Protein 6CDX (pdb70)

Nearest PDB structures (foldseek):
  6cdx-assembly2_B  TM=1.029E+00  e=8.496E-07  Momordica cochinchinensis
  6cdx-assembly1_A  TM=8.952E-01  e=3.956E-06  Momordica cochinchinensis
  1w7z-assembly2_G  TM=9.265E-01  e=2.086E-02  Ecballium elaterium
  1lu0-assembly1_B-2  TM=9.334E-01  e=2.244E-02  Cucurbita maxima
  7nam-assembly1_B  TM=7.113E-01  e=1.079E-02  synthetic construct

Structure (mmCIF, N/CA/C/O backbone):
data_6CDX
#
_entry.id   6CDX
#
_cell.length_a   16.950
_cell.length_b   44.250
_cell.length_c   66.410
_cell.angle_alpha   90.000
_cell.angle_beta   90.000
_cell.angle_gamma   90.000
#
_symmetry.space_group_name_H-M   'P 21 21 21'
#
loop_
_entity.id
_entity.type
_entity.pdbx_description
1 polymer 'cystine knot (fluoropropylated)'
2 water water
#
loop_
_atom_site.group_PDB
_atom_site.id
_atom_site.type_symbol
_atom_site.label_atom_id
_atom_site.label_alt_id
_atom_site.label_comp_id
_atom_site.label_asym_id
_atom_site.label_entity_id
_atom_site.label_seq_id
_atom_site.pdbx_PDB_ins_code
_atom_site.Cartn_x
_atom_site.Cartn_y
_atom_site.Cartn_z
_atom_site.occupancy
_atom_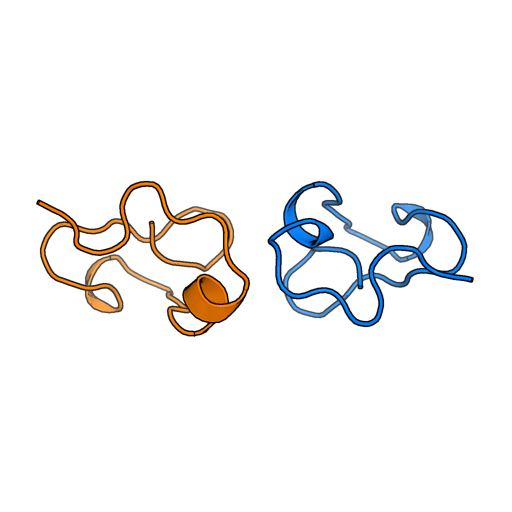site.B_iso_or_equiv
_atom_site.auth_seq_id
_atom_site.auth_comp_id
_atom_site.auth_asym_id
_atom_site.auth_atom_id
_atom_site.pdbx_PDB_model_num
ATOM 6 N N . GLY A 1 2 ? -3.932 -0.789 25.902 1.00 5.57 1 GLY A N 1
ATOM 7 C CA . GLY A 1 2 ? -4.639 -0.042 24.922 1.00 5.14 1 GLY A CA 1
ATOM 8 C C . GLY A 1 2 ? -4.456 -0.566 23.528 1.00 4.49 1 GLY A C 1
ATOM 9 O O . GLY A 1 2 ? -3.828 -1.564 23.249 1.00 5.72 1 GLY A O 1
ATOM 10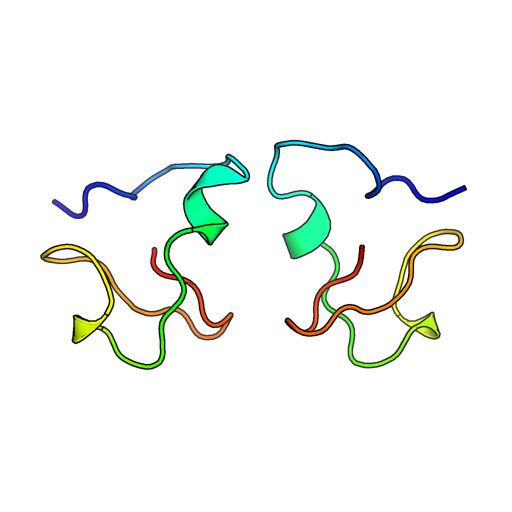 N N . CYS A 1 3 ? -5.009 0.177 22.578 1.00 4.73 2 CYS A N 1
ATOM 11 C CA . CYS A 1 3 ? -4.967 -0.185 21.165 1.00 4.49 2 CYS A CA 1
ATOM 12 C C . CYS A 1 3 ? -5.092 1.111 20.393 1.00 4.78 2 CYS A C 1
ATOM 13 O O . CYS A 1 3 ? -6.170 1.737 20.361 1.00 4.80 2 CYS A O 1
ATOM 16 N N . ILE A 1 4 ? -4.014 1.457 19.682 1.00 4.85 3 ILE A N 1
ATOM 17 C CA . ILE A 1 4 ? -3.970 2.719 18.958 1.00 5.95 3 ILE A CA 1
ATOM 18 C C . ILE A 1 4 ? -4.904 2.790 17.797 1.00 5.43 3 ILE A C 1
ATOM 19 O O . ILE A 1 4 ? -5.081 3.866 17.189 1.00 7.83 3 ILE A O 1
ATOM 24 N N . LEU A 1 5 ? -5.513 1.697 17.403 1.00 5.03 4 LEU A N 1
ATOM 25 C CA . LEU A 1 5 ? -6.432 1.657 16.262 1.00 5.21 4 LEU A CA 1
ATOM 26 C C . LEU A 1 5 ? -7.871 1.886 16.641 1.00 5.69 4 LEU A C 1
ATOM 27 O O . LEU A 1 5 ? -8.691 2.093 15.749 1.00 8.02 4 LEU A O 1
ATOM 32 N N . ASN A 1 6 ? -8.222 1.832 17.935 1.00 5.03 5 ASN A N 1
ATOM 33 C CA . ASN A 1 6 ? -9.604 2.038 18.301 1.00 5.32 5 ASN A CA 1
ATOM 34 C C . ASN A 1 6 ? -9.964 3.492 18.141 1.00 5.61 5 ASN A C 1
ATOM 35 O O . ASN A 1 6 ? -9.244 4.380 18.575 1.00 7.84 5 ASN A O 1
ATOM 40 N N . GLY A 1 7 ? -11.124 3.760 17.540 1.00 6.21 6 GLY A N 1
ATOM 41 C CA . GLY A 1 7 ? -11.686 5.102 17.567 1.00 7.41 6 GLY A CA 1
ATOM 42 C C . GLY A 1 7 ? -11.144 6.067 16.551 1.00 7.77 6 GLY A C 1
ATOM 43 O O . GLY A 1 7 ? -11.398 7.254 16.698 1.00 12.29 6 GLY A O 1
ATOM 44 N N . ARG A 1 8 ? -10.480 5.655 15.508 1.00 7.45 7 ARG A N 1
ATOM 45 C CA . ARG A 1 8 ? -9.917 6.548 14.548 1.00 8.02 7 ARG A CA 1
ATOM 46 C C . ARG A 1 8 ? -10.684 6.607 13.218 1.00 7.68 7 ARG A C 1
ATOM 47 O O . ARG A 1 8 ? -11.316 5.614 12.854 1.00 9.76 7 ARG A O 1
ATOM 55 N N . THR A 1 9 ? -10.639 7.741 12.521 1.00 7.92 8 THR A N 1
ATOM 56 C CA . THR A 1 9 ? -11.301 7.871 11.221 1.00 9.00 8 THR A CA 1
ATOM 57 C C . THR A 1 9 ? -10.353 7.993 10.046 1.00 7.59 8 THR A C 1
ATOM 58 O O . THR A 1 9 ? -10.861 8.417 8.971 1.00 7.87 8 THR A O 1
ATOM 62 N N . ASP A 1 10 ? -9.106 7.683 10.200 1.00 8.57 9 ASP A N 1
ATOM 63 C CA . ASP A 1 10 ? -8.194 7.529 9.082 1.00 8.53 9 ASP A CA 1
ATOM 64 C C . ASP A 1 10 ? -8.113 6.080 8.725 1.00 7.92 9 ASP A C 1
ATOM 65 O O . ASP A 1 10 ? -8.949 5.244 9.139 1.00 8.00 9 ASP A O 1
ATOM 70 N N . LEU A 1 11 ? -7.079 5.748 7.966 1.00 7.44 10 LEU A N 1
ATOM 71 C CA . LEU A 1 11 ? -6.869 4.366 7.486 1.00 6.55 10 LEU A CA 1
ATOM 72 C C . LEU A 1 11 ? -5.687 3.743 8.248 1.00 6.48 10 LEU A C 1
ATOM 73 O O . LEU A 1 11 ? -5.021 2.843 7.733 1.00 6.22 10 LEU A O 1
ATOM 78 N N . GLY A 1 12 ? -5.451 4.131 9.491 1.00 6.79 11 GLY A N 1
ATOM 79 C CA . GLY A 1 12 ? -4.452 3.519 10.307 1.00 6.87 11 GLY A CA 1
ATOM 80 C C . GLY A 1 12 ? -4.569 1.991 10.355 1.00 6.00 11 GLY A C 1
ATOM 81 O O . GLY A 1 12 ? -3.543 1.304 10.416 1.00 6.70 11 GLY A O 1
ATOM 82 N N . THR A 1 13 ? -5.793 1.493 10.416 1.00 5.76 12 THR A N 1
ATOM 83 C CA . THR A 1 13 ? -5.950 0.057 10.426 1.00 5.65 12 THR A CA 1
ATOM 84 C C . THR A 1 13 ? -5.254 -0.640 9.251 1.00 5.46 12 THR A C 1
ATOM 85 O O . THR A 1 13 ? -4.719 -1.745 9.427 1.00 5.66 12 THR A O 1
ATOM 89 N N . LEU A 1 14 ? -5.265 -0.031 8.112 1.00 5.51 13 LEU A N 1
ATOM 90 C CA . LEU A 1 14 ? -4.683 -0.601 6.910 1.00 5.59 13 LEU A CA 1
ATOM 91 C C . LEU A 1 14 ? -3.159 -0.617 6.917 1.00 5.75 13 LEU A C 1
ATOM 92 O O . LEU A 1 14 ? -2.538 -1.236 6.040 1.00 6.93 13 LEU A O 1
ATOM 97 N N . LEU A 1 15 ? -2.508 0.024 7.890 1.00 6.07 14 LEU A N 1
ATOM 98 C CA . LEU A 1 15 ? -1.087 -0.114 8.077 1.00 6.78 14 LEU A CA 1
ATOM 99 C C . LEU A 1 15 ? -0.736 -1.424 8.810 1.00 6.69 14 LEU A C 1
ATOM 100 O O . LEU A 1 15 ? 0.464 -1.789 8.842 1.00 8.70 14 LEU A O 1
ATOM 105 N N . PHE A 1 16 ? -1.753 -2.137 9.385 1.00 5.42 15 PHE A N 1
ATOM 106 C CA . P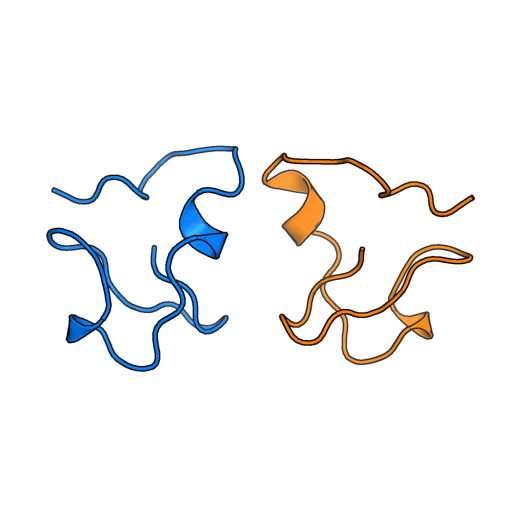HE A 1 16 ? -1.507 -3.280 10.221 1.00 5.16 15 PHE A CA 1
ATOM 107 C C . PHE A 1 16 ? -2.209 -4.500 9.709 1.00 4.79 15 PHE A C 1
ATOM 108 O O . PHE A 1 16 ? -3.273 -4.901 10.141 1.00 5.11 15 PHE A O 1
ATOM 116 N N . ARG A 1 17 ? -1.600 -5.088 8.693 1.00 5.17 16 ARG A N 1
ATOM 117 C CA . ARG A 1 17 ? -2.095 -6.371 8.143 1.00 5.92 16 ARG A CA 1
ATOM 118 C C . ARG A 1 17 ? -1.914 -7.454 9.169 1.00 5.34 16 ARG A C 1
ATOM 119 O O . ARG A 1 17 ? -0.873 -7.526 9.844 1.00 5.95 16 ARG A O 1
ATOM 127 N N . CYS A 1 18 ? -2.884 -8.322 9.318 1.00 4.82 17 CYS A N 1
ATOM 128 C CA . CYS A 1 18 ? -2.793 -9.371 10.310 1.00 4.61 17 CYS A CA 1
ATOM 129 C C . CYS A 1 18 ? -3.469 -10.634 9.789 1.00 4.29 17 CYS A C 1
ATOM 130 O O . CYS A 1 18 ? -4.518 -10.637 9.158 1.00 4.65 17 CYS A O 1
ATOM 133 N N . ARG A 1 19 ? -2.815 -11.726 10.219 1.00 4.88 18 ARG A N 1
ATOM 134 C CA . ARG A 1 19 ? -3.363 -13.058 9.967 1.00 5.56 18 ARG A CA 1
ATOM 135 C C . ARG A 1 19 ? -3.811 -13.707 11.285 1.00 5.43 18 ARG A C 1
ATOM 136 O O . ARG A 1 19 ? -4.434 -14.774 11.295 1.00 5.73 18 ARG A O 1
ATOM 144 N N . ARG A 1 20 ? -3.525 -13.005 12.401 1.00 5.25 19 ARG A N 1
ATOM 145 C CA . ARG A 1 20 ? -3.769 -13.532 13.754 1.00 5.50 19 ARG A CA 1
ATOM 146 C C . ARG A 1 20 ? -3.595 -12.329 14.668 1.00 6.08 19 ARG A C 1
ATOM 147 O O . ARG A 1 20 ? -2.958 -11.355 14.293 1.00 5.62 19 ARG A O 1
ATOM 155 N N . ASP A 1 21 ? -4.114 -12.413 15.889 1.00 6.36 20 ASP A N 1
ATOM 156 C CA . ASP A 1 21 ? -4.118 -11.289 16.793 1.00 7.04 20 ASP A CA 1
ATOM 157 C C . ASP A 1 21 ? -2.781 -10.889 17.124 1.00 8.06 20 ASP A C 1
ATOM 158 O O . ASP A 1 21 ? -2.488 -9.666 17.327 1.00 7.72 20 ASP A O 1
ATOM 163 N N . SER A 1 22 ? -1.824 -11.808 17.217 1.00 8.87 21 SER A N 1
ATOM 164 C CA . SER A 1 22 ? -0.475 -11.498 17.640 1.00 10.37 21 SER A CA 1
ATOM 165 C C . SER A 1 22 ? 0.334 -10.678 16.580 1.00 9.42 21 SER A C 1
ATOM 166 O O . SER A 1 22 ? 1.330 -10.078 16.947 1.00 10.77 21 SER A O 1
ATOM 169 N N . ASP A 1 23 ? -0.182 -10.546 15.348 1.00 7.93 22 ASP A N 1
ATOM 170 C CA . ASP A 1 23 ? 0.354 -9.596 14.374 1.00 7.38 22 ASP A CA 1
ATOM 171 C C . ASP A 1 23 ? 0.057 -8.107 14.701 1.00 7.02 22 ASP A C 1
ATOM 172 O O . ASP A 1 23 ? 0.574 -7.253 14.027 1.00 8.14 22 ASP A O 1
ATOM 177 N N . CYS A 1 24 ? -0.835 -7.863 15.647 1.00 6.00 23 CYS A N 1
ATOM 178 C CA . CYS A 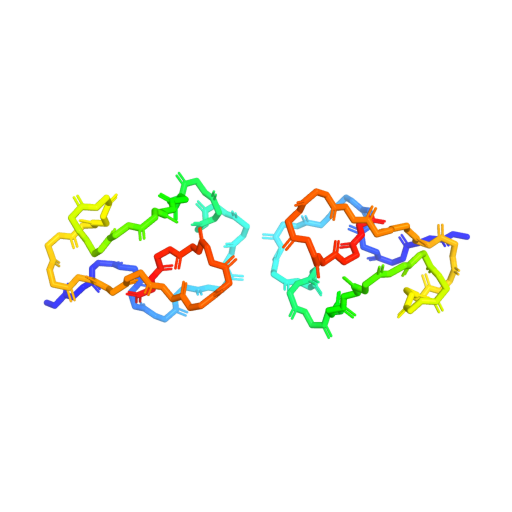1 24 ? -1.337 -6.520 15.880 1.00 5.52 23 CYS A CA 1
ATOM 179 C C . CYS A 1 24 ? -0.569 -5.741 16.965 1.00 6.15 23 CYS A C 1
ATOM 180 O O . CYS A 1 24 ? 0.088 -6.347 17.792 1.00 6.93 23 CYS A O 1
ATOM 183 N N . PRO A 1 25 ? -0.662 -4.415 16.944 1.00 6.02 24 PRO A N 1
ATOM 184 C CA . PRO A 1 25 ? 0.071 -3.612 17.908 1.00 6.11 24 PRO A CA 1
ATOM 185 C C . PRO A 1 25 ? -0.700 -3.501 19.201 1.00 5.39 24 PRO A C 1
ATOM 186 O O . PRO A 1 25 ? -1.971 -3.445 19.256 1.00 5.62 24 PRO A O 1
ATOM 190 N N . GLY A 1 26 ? 0.026 -3.385 20.282 1.00 5.31 25 GLY A N 1
ATOM 191 C CA . GLY A 1 26 ? -0.588 -3.225 21.619 1.00 5.95 25 GLY A CA 1
ATOM 192 C C . GLY A 1 26 ? -1.513 -4.364 21.991 1.00 5.77 25 GLY A C 1
ATOM 193 O O . GLY A 1 26 ? -1.166 -5.531 21.788 1.00 6.60 25 GLY A O 1
ATOM 194 N N . ALA A 1 27 ? -2.741 -4.046 22.397 1.00 5.36 26 ALA A N 1
ATOM 195 C CA . ALA A 1 27 ? -3.779 -5.032 22.635 1.00 5.61 26 ALA A CA 1
ATOM 196 C C . ALA A 1 27 ? -4.816 -5.023 21.511 1.00 4.57 26 ALA A C 1
ATOM 197 O O . ALA A 1 27 ? -5.952 -5.501 21.697 1.00 4.65 26 ALA A O 1
ATOM 199 N N . CYS A 1 28 ? -4.485 -4.443 20.377 1.00 4.47 27 CYS A N 1
ATOM 200 C CA . CYS A 1 28 ? -5.352 -4.540 19.172 1.00 4.14 27 CYS A CA 1
ATOM 201 C C . CYS A 1 28 ? -5.559 -5.968 18.786 1.00 4.67 27 CYS A C 1
ATOM 202 O O . CYS A 1 28 ? -4.701 -6.849 19.114 1.00 5.69 27 CYS A O 1
ATOM 205 N N . ILE A 1 29 ? -6.640 -6.253 18.057 1.00 4.50 28 ILE A N 1
ATOM 206 C CA . ILE A 1 29 ? -6.964 -7.622 17.618 1.00 4.70 28 ILE A CA 1
ATOM 207 C C . ILE A 1 29 ? -7.166 -7.619 16.092 1.00 4.41 28 ILE A C 1
ATOM 208 O O . ILE A 1 29 ? -7.401 -6.591 15.467 1.00 5.07 28 ILE A O 1
ATOM 213 N N . CYS A 1 30 ? -7.086 -8.802 15.523 1.00 4.41 29 CYS A N 1
ATOM 214 C CA . CYS A 1 30 ? -7.177 -8.948 14.083 1.00 5.18 29 CYS A CA 1
ATOM 215 C C . CYS A 1 30 ? -8.660 -8.952 13.735 1.00 6.66 29 CYS A C 1
ATOM 216 O O . CYS A 1 30 ? -9.526 -9.534 14.476 1.00 10.88 29 CYS A O 1
ATOM 219 N N . ARG A 1 31 ? -9.081 -8.150 12.745 1.00 6.29 30 ARG A N 1
ATOM 220 C CA . ARG A 1 31 ? -10.499 -8.092 12.421 1.00 8.23 30 ARG A CA 1
ATOM 221 C C . ARG A 1 31 ? -10.724 -8.883 11.133 1.00 9.40 30 ARG A C 1
ATOM 222 O O . ARG A 1 31 ? -9.842 -9.344 10.444 1.00 8.92 30 ARG A O 1
ATOM 230 N N . GLY A 1 32 ? -12.040 -8.948 10.807 1.00 11.95 31 GLY A N 1
ATOM 231 C CA . GLY A 1 32 ? -12.576 -9.717 9.748 1.00 13.06 31 GLY A CA 1
ATOM 232 C C . GLY A 1 32 ? -12.042 -9.392 8.363 1.00 11.01 31 GLY A C 1
ATOM 233 O O . GLY A 1 32 ? -12.102 -10.146 7.488 1.00 14.97 31 GLY A O 1
ATOM 234 N N . ASN A 1 33 ? -11.521 -8.210 8.161 1.00 9.73 32 ASN A N 1
ATOM 235 C CA . ASN A 1 33 ? -10.932 -7.823 6.905 1.00 8.99 32 ASN A CA 1
ATOM 236 C C . ASN A 1 33 ? -9.379 -8.150 6.754 1.00 8.84 32 ASN A C 1
ATOM 237 O O . ASN A 1 33 ? -8.766 -7.811 5.770 1.00 9.19 32 ASN A O 1
ATOM 242 N N . GLY A 1 34 ? -8.767 -8.803 7.741 1.00 6.84 33 GLY A N 1
ATOM 243 C CA . GLY A 1 34 ? -7.316 -9.064 7.736 1.00 6.63 33 GLY A CA 1
ATOM 244 C C . GLY A 1 34 ? -6.472 -7.887 8.099 1.00 4.70 33 GLY A C 1
ATOM 245 O O . GLY A 1 34 ? -5.313 -7.898 7.815 1.00 5.21 33 GLY A O 1
ATOM 246 N N . TYR A 1 35 ? -7.087 -6.904 8.774 1.00 4.79 34 TYR A N 1
ATOM 247 C CA . TYR A 1 35 ? -6.345 -5.791 9.329 1.00 4.38 34 TYR A CA 1
ATOM 248 C C . TYR A 1 35 ? -6.704 -5.648 10.803 1.00 4.61 34 TYR A C 1
ATOM 249 O O . TYR A 1 35 ? -7.792 -6.062 11.253 1.00 5.36 34 TYR A O 1
ATOM 258 N N . CYS A 1 36 ? -5.767 -5.092 11.552 1.00 3.99 35 CYS A N 1
ATOM 259 C CA . CYS A 1 36 ? -5.986 -4.948 12.997 1.00 4.24 35 CYS A CA 1
ATOM 260 C C . CYS A 1 36 ? -7.017 -3.893 13.327 1.00 4.29 35 CYS A C 1
ATOM 261 O O . CYS A 1 36 ? -7.257 -2.971 12.521 1.00 6.58 35 CYS A O 1
ATOM 264 N N A GLY A 1 37 ? -7.608 -3.962 14.472 0.50 4.65 36 GLY A N 1
ATOM 265 N N B GLY A 1 37 ? -7.592 -3.988 14.505 0.50 4.65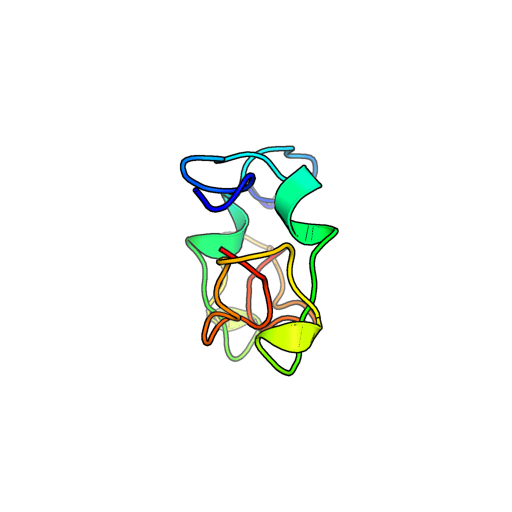 36 GLY A N 1
ATOM 266 C CA A GLY A 1 37 ? -8.550 -2.996 14.934 0.50 4.53 36 GLY A CA 1
ATOM 267 C CA B GLY A 1 37 ? -8.552 -3.010 14.939 0.50 4.53 36 GLY A CA 1
ATOM 268 C C A GLY A 1 37 ? -8.564 -2.877 16.411 0.50 4.87 36 GLY A C 1
ATOM 269 C C B GLY A 1 37 ? -8.555 -2.810 16.417 0.50 4.87 36 GLY A C 1
ATOM 270 O O A GLY A 1 37 ? -8.015 -3.658 17.134 0.50 5.41 36 GLY A O 1
ATOM 271 O O B GLY A 1 37 ? -9.152 -1.780 16.842 0.50 5.41 36 GLY A O 1
ATOM 272 N N . GLY B 1 2 ? -11.792 10.850 -13.581 1.00 16.02 1 GLY B N 1
ATOM 273 C CA . GLY B 1 2 ? -11.211 9.521 -13.130 1.00 11.54 1 GLY B CA 1
ATOM 274 C C . GLY B 1 2 ? -11.874 8.997 -11.883 1.00 8.19 1 GLY B C 1
ATOM 275 O O . GLY B 1 2 ? -12.815 9.649 -11.311 1.00 9.31 1 GLY B O 1
ATOM 276 N N . CYS B 1 3 ? -11.381 7.856 -11.431 1.00 6.45 2 CYS B N 1
ATOM 277 C CA . CYS B 1 3 ? -11.940 7.204 -10.245 1.00 5.65 2 CYS B CA 1
ATOM 278 C C . CYS B 1 3 ? -12.173 8.176 -9.105 1.00 6.12 2 CYS B C 1
ATOM 279 O O . CYS B 1 3 ? -11.180 8.777 -8.616 1.00 6.35 2 CYS B O 1
ATOM 282 N N . ILE B 1 4 ? -13.422 8.236 -8.625 1.00 5.56 3 ILE B N 1
ATOM 283 C CA . ILE B 1 4 ? -13.783 9.286 -7.694 1.00 6.37 3 ILE B CA 1
ATOM 284 C C . ILE B 1 4 ? -13.160 9.059 -6.303 1.00 5.93 3 ILE B C 1
ATOM 285 O O . ILE B 1 4 ? -13.120 9.981 -5.477 1.00 7.74 3 ILE B O 1
ATOM 290 N N . LEU B 1 5 ? -12.641 7.868 -6.032 1.00 5.54 4 LEU B N 1
ATOM 291 C CA . LEU B 1 5 ? -12.004 7.559 -4.772 1.00 5.70 4 LEU B CA 1
ATOM 292 C C . LEU B 1 5 ? -10.537 7.847 -4.728 1.00 6.23 4 LEU B C 1
ATOM 293 O O . LEU B 1 5 ? -9.926 7.736 -3.652 1.00 7.07 4 LEU B O 1
ATOM 298 N N . ASN B 1 6 ? -9.924 8.186 -5.845 1.00 6.01 5 ASN B N 1
ATOM 299 C CA . ASN B 1 6 ? -8.499 8.328 -5.878 1.00 6.66 5 ASN B CA 1
ATOM 300 C C . ASN B 1 6 ? -7.999 9.348 -4.862 1.00 7.33 5 ASN B C 1
ATOM 301 O O . ASN B 1 6 ? -8.545 10.385 -4.697 1.00 8.43 5 ASN B O 1
ATOM 306 N N . GLY B 1 7 ? -6.944 8.969 -4.151 1.00 7.91 6 GLY B N 1
ATOM 307 C CA . GLY B 1 7 ? -6.291 9.842 -3.193 1.00 8.57 6 GLY B CA 1
ATOM 308 C C . GLY B 1 7 ? -6.827 9.744 -1.792 1.00 7.72 6 GLY B C 1
ATOM 309 O O . GLY B 1 7 ? -6.084 10.137 -0.856 1.00 8.48 6 GLY B O 1
ATOM 310 N N . ARG B 1 8 ? -8.058 9.283 -1.597 1.00 7.13 7 ARG B N 1
ATOM 311 C CA . ARG B 1 8 ? -8.648 9.383 -0.245 1.00 7.35 7 ARG B CA 1
ATOM 312 C C . ARG B 1 8 ? -7.943 8.549 0.763 1.00 7.01 7 ARG B C 1
ATOM 313 O O . ARG B 1 8 ? -7.475 7.466 0.487 1.00 8.33 7 ARG B O 1
ATOM 321 N N . THR B 1 9 ? -7.833 9.110 1.954 1.00 7.21 8 THR B N 1
ATOM 322 C CA . THR B 1 9 ? -7.148 8.553 3.082 1.00 8.35 8 THR B CA 1
ATOM 323 C C . THR B 1 9 ? -8.077 8.404 4.308 1.00 8.19 8 THR B C 1
ATOM 324 O O . THR B 1 9 ? -7.575 8.213 5.411 1.00 10.16 8 THR B O 1
ATOM 328 N N . ASP B 1 10 ? -9.383 8.508 4.154 1.00 7.32 9 ASP B N 1
ATOM 329 C CA . ASP B 1 10 ? -10.261 8.473 5.244 1.00 7.92 9 ASP B CA 1
ATOM 330 C C . ASP B 1 10 ? -11.006 7.169 5.368 1.00 6.51 9 ASP B C 1
ATOM 331 O O . ASP B 1 10 ? -11.195 6.414 4.417 1.00 7.27 9 ASP B O 1
ATOM 336 N N . LEU B 1 11 ? -11.519 6.924 6.604 1.00 7.27 10 LEU B N 1
ATOM 337 C CA . LEU B 1 11 ? -12.233 5.666 6.920 1.00 6.96 10 LEU B CA 1
ATOM 338 C C . LEU B 1 11 ? -13.500 5.467 6.029 1.00 7.68 10 LEU B C 1
ATOM 339 O O . LEU B 1 11 ? -13.894 4.327 5.777 1.00 7.69 10 LEU B O 1
ATOM 344 N N . GLY B 1 12 ? -14.123 6.530 5.600 1.00 7.06 11 GLY B N 1
ATOM 345 C CA . GLY B 1 12 ? -15.295 6.384 4.746 1.00 8.17 11 GLY B CA 1
ATOM 346 C C . GLY B 1 12 ? -15.030 5.680 3.439 1.00 7.68 11 GLY B C 1
ATOM 347 O O . GLY B 1 12 ? -15.996 5.155 2.846 1.00 7.69 11 GLY B O 1
ATOM 348 N N . THR B 1 13 ? -13.785 5.560 3.031 1.00 7.41 12 THR B N 1
ATOM 349 C CA . THR B 1 13 ? -13.482 4.724 1.848 1.00 7.94 12 THR B CA 1
ATOM 350 C C . THR B 1 13 ? -13.815 3.274 2.072 1.00 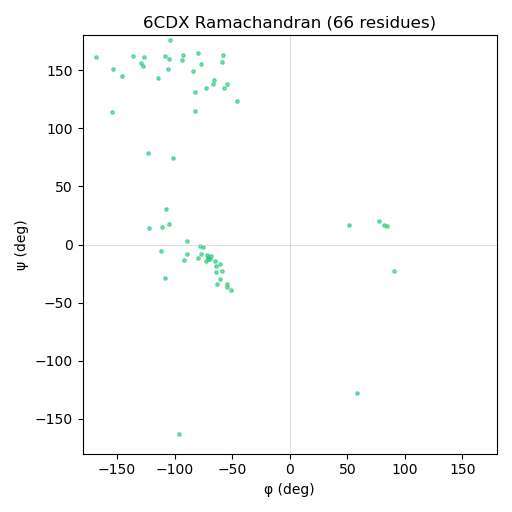7.46 12 THR B C 1
ATOM 351 O O . THR B 1 13 ? -14.042 2.526 1.094 1.00 8.09 12 THR B O 1
ATOM 355 N N . LEU B 1 14 ? -13.857 2.840 3.338 1.00 7.65 13 LEU B N 1
ATOM 356 C CA . LEU B 1 14 ? -14.203 1.463 3.575 1.00 8.34 13 LEU B CA 1
ATOM 357 C C . LEU B 1 14 ? -15.657 1.169 3.416 1.00 8.18 13 LEU B C 1
ATOM 358 O O . LEU B 1 14 ? -16.010 -0.042 3.445 1.00 8.92 13 LEU B O 1
ATOM 363 N N . LEU B 1 15 ? -16.488 2.146 3.128 1.00 6.59 14 LEU B N 1
ATOM 364 C CA . LEU B 1 15 ? -17.805 1.853 2.665 1.00 6.94 14 LEU B CA 1
ATOM 365 C C . LEU B 1 15 ? -17.836 1.260 1.302 1.00 6.97 14 LEU B C 1
ATOM 366 O O . LEU B 1 15 ? -18.865 0.679 0.846 1.00 9.75 14 LEU B O 1
ATOM 371 N N . PHE B 1 16 ? -16.734 1.283 0.563 1.00 5.96 15 PHE B N 1
ATOM 372 C CA . PHE B 1 16 ? -16.671 0.659 -0.758 1.00 6.41 15 PHE B CA 1
ATOM 373 C C . PHE B 1 16 ? -15.973 -0.658 -0.728 1.00 6.50 15 PHE B C 1
ATOM 374 O O . PHE B 1 16 ? -14.800 -0.812 -1.190 1.00 7.73 15 PHE B O 1
ATOM 382 N N . ARG B 1 17 ? -16.649 -1.655 -0.200 1.00 7.89 16 ARG B N 1
ATOM 383 C CA . ARG B 1 17 ? -16.125 -3.046 -0.210 1.00 8.70 16 ARG B CA 1
ATOM 384 C C . ARG B 1 17 ? -16.325 -3.615 -1.622 1.00 6.73 16 ARG B C 1
ATOM 385 O O . ARG B 1 17 ? -17.256 -3.223 -2.348 1.00 7.37 16 ARG B O 1
ATOM 393 N N . CYS B 1 18 ? -15.503 -4.598 -1.971 1.00 6.53 17 CYS B N 1
ATOM 394 C CA . CYS B 1 18 ? -15.623 -5.171 -3.291 1.00 5.17 17 CYS B CA 1
ATOM 395 C C . CYS B 1 18 ? -15.143 -6.588 -3.326 1.00 6.20 17 CYS B C 1
ATOM 396 O O . CYS B 1 18 ? -14.217 -6.897 -2.607 1.00 6.87 17 CYS B O 1
ATOM 399 N N . ARG B 1 19 ? -15.730 -7.357 -4.239 1.00 5.18 18 ARG B N 1
ATOM 400 C CA . ARG B 1 19 ? -15.117 -8.597 -4.707 1.00 5.72 18 ARG B CA 1
ATOM 401 C C . ARG B 1 19 ? -14.601 -8.429 -6.142 1.00 4.94 18 ARG B C 1
ATOM 402 O O . ARG B 1 19 ? -13.658 -9.164 -6.534 1.00 6.21 18 ARG B O 1
ATOM 410 N N . ARG B 1 20 ? -15.242 -7.540 -6.941 1.00 4.83 19 ARG B N 1
ATOM 411 C CA . ARG B 1 20 ? -14.819 -7.327 -8.315 1.00 5.02 19 ARG B CA 1
ATOM 412 C C . ARG B 1 20 ? -14.811 -5.835 -8.589 1.00 3.87 19 ARG B C 1
ATOM 413 O O . ARG B 1 20 ? -15.417 -5.016 -7.864 1.00 3.79 19 ARG B O 1
ATOM 421 N N . ASP B 1 21 ? -14.119 -5.451 -9.652 1.00 3.96 20 ASP B N 1
ATOM 422 C CA . ASP B 1 21 ? -14.056 -4.023 -10.032 1.00 4.22 20 ASP B CA 1
ATOM 423 C C . ASP B 1 21 ? -15.460 -3.453 -10.196 1.00 4.02 20 ASP B C 1
ATOM 424 O O . ASP B 1 21 ? -15.681 -2.255 -9.904 1.00 4.40 20 ASP B O 1
ATOM 429 N N . SER B 1 22 ? -16.420 -4.232 -10.673 1.00 4.23 21 SER B N 1
ATOM 430 C CA . SER B 1 22 ? -17.795 -3.748 -10.863 1.00 4.87 21 SER B CA 1
ATOM 431 C C . SER B 1 22 ? -18.484 -3.381 -9.584 1.00 3.91 21 SER B C 1
ATOM 432 O O . SER B 1 22 ? -19.566 -2.768 -9.664 1.00 4.92 21 SER B O 1
ATOM 435 N N . ASP B 1 23 ? -17.959 -3.780 -8.416 1.00 3.72 22 ASP B N 1
ATOM 436 C CA . ASP B 1 23 ? -18.532 -3.326 -7.161 1.00 3.87 22 ASP B CA 1
ATOM 437 C C . ASP B 1 23 ? -18.109 -1.866 -6.838 1.00 3.54 22 ASP B C 1
ATOM 438 O O . ASP B 1 23 ? -18.588 -1.309 -5.867 1.00 4.84 22 ASP B O 1
ATOM 443 N N . CYS B 1 24 ? -17.181 -1.304 -7.635 1.00 3.86 23 CYS B N 1
ATOM 444 C CA . CYS B 1 24 ? -16.578 -0.032 -7.346 1.00 3.94 23 CYS B CA 1
ATOM 445 C C . CYS B 1 24 ? -17.101 1.036 -8.317 1.00 4.33 23 CYS B C 1
ATOM 446 O O . CYS B 1 24 ? -17.641 0.714 -9.374 1.00 4.37 23 CYS B O 1
ATOM 449 N N . PRO B 1 25 ? -16.929 2.323 -7.977 1.00 4.56 24 PRO B N 1
ATOM 450 C CA . PRO B 1 25 ? -17.337 3.385 -8.891 1.00 4.86 24 PRO B CA 1
ATOM 451 C C . PRO B 1 25 ? -16.642 3.278 -10.221 1.00 5.15 24 PRO B C 1
ATOM 452 O O . PRO B 1 25 ? -15.578 2.583 -10.382 1.00 4.92 24 PRO B O 1
ATOM 456 N N . GLY B 1 26 ? -17.198 3.978 -11.237 1.00 5.48 25 GLY B N 1
ATOM 457 C CA . GLY B 1 26 ? -16.641 3.941 -12.575 1.00 14.01 25 GLY B CA 1
ATOM 458 C C . GLY B 1 26 ? -15.156 4.323 -12.524 1.00 13.50 25 GLY B C 1
ATOM 459 O O . GLY B 1 26 ? -14.697 5.263 -11.988 1.00 7.73 25 GLY B O 1
ATOM 460 N N . ALA B 1 27 ? -14.417 3.660 -13.227 1.00 4.82 26 ALA B N 1
ATOM 461 C CA . ALA B 1 27 ? -12.996 3.513 -13.394 1.00 13.17 26 ALA B CA 1
ATOM 462 C C . ALA B 1 27 ? -12.201 3.253 -12.151 1.00 6.43 26 ALA B C 1
ATOM 463 O O . ALA B 1 27 ? -10.945 3.333 -12.196 1.00 11.86 26 ALA B O 1
ATOM 465 N N . CYS B 1 28 ? -12.818 2.839 -11.053 1.00 4.60 27 CYS B N 1
ATOM 466 C CA . CYS B 1 28 ? -12.056 2.457 -9.892 1.00 4.66 27 CYS B CA 1
ATOM 467 C C . CYS B 1 28 ? -11.773 0.957 -9.909 1.00 5.01 27 CYS B C 1
ATOM 468 O O . CYS B 1 28 ? -12.425 0.178 -10.648 1.00 8.12 27 CYS B O 1
ATOM 471 N N . ILE B 1 29 ? -10.806 0.557 -9.107 1.00 5.37 28 ILE B N 1
ATOM 472 C CA . ILE B 1 29 ? -10.314 -0.837 -9.099 1.00 5.48 28 ILE B CA 1
ATOM 473 C C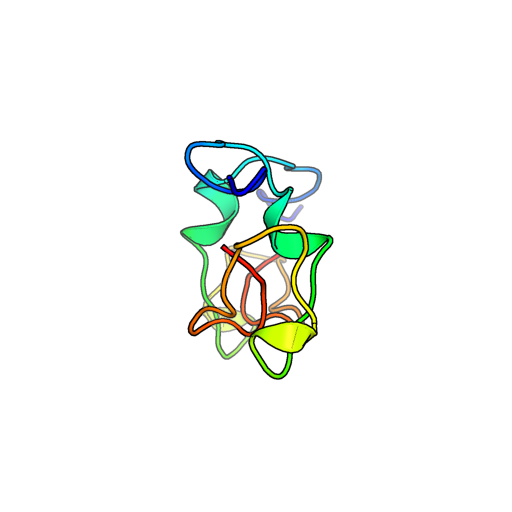 . ILE B 1 29 ? -10.649 -1.480 -7.746 1.00 4.94 28 ILE B C 1
ATOM 474 O O . ILE B 1 29 ? -10.594 -0.826 -6.699 1.00 5.33 28 ILE B O 1
ATOM 479 N N . CYS B 1 30 ? -10.998 -2.758 -7.770 1.00 5.02 29 CYS B N 1
ATOM 480 C CA . CYS B 1 30 ? -11.097 -3.542 -6.558 1.00 4.52 29 CYS B CA 1
ATOM 481 C C . CYS B 1 30 ? -9.754 -4.001 -6.217 1.00 4.51 29 CYS B C 1
ATOM 482 O O . CYS B 1 30 ? -9.113 -4.762 -6.923 1.00 4.96 29 CYS B O 1
ATOM 485 N N . ARG B 1 31 ? -9.240 -3.516 -5.077 1.00 4.00 30 ARG B N 1
ATOM 486 C CA . ARG B 1 31 ? -7.889 -3.809 -4.637 1.00 4.40 30 ARG B CA 1
ATOM 487 C C . ARG B 1 31 ? -7.828 -5.169 -3.989 1.00 5.42 30 ARG B C 1
ATOM 488 O O . ARG B 1 31 ? -8.880 -5.732 -3.508 1.00 6.49 30 ARG B O 1
ATOM 496 N N . GLY B 1 32 ? -6.615 -5.726 -3.809 1.00 6.64 31 GLY B N 1
ATOM 497 C CA . GLY B 1 32 ? -6.466 -7.018 -3.129 1.00 8.26 31 GLY B CA 1
ATOM 498 C C . GLY B 1 32 ? -6.913 -6.968 -1.684 1.00 9.23 31 GLY B C 1
ATOM 499 O O . GLY B 1 32 ? -7.085 -8.010 -1.021 1.00 10.84 31 GLY B O 1
ATOM 500 N N . ASN B 1 33 ? -7.015 -5.795 -1.081 1.00 10.25 32 ASN B N 1
ATOM 501 C CA . ASN B 1 33 ? -7.510 -5.696 0.352 1.00 12.45 32 ASN B CA 1
ATOM 502 C C . ASN B 1 33 ? -9.007 -5.819 0.479 1.00 12.16 32 ASN B C 1
ATOM 503 O O . ASN B 1 33 ? -9.491 -5.721 1.622 1.00 14.45 32 ASN B O 1
ATOM 508 N N . GLY B 1 34 ? -9.756 -5.965 -0.606 1.00 10.50 33 GLY B N 1
ATOM 509 C CA . GLY B 1 34 ? -11.191 -6.098 -0.562 1.00 10.32 33 GLY B CA 1
ATOM 510 C C . GLY B 1 34 ? -11.900 -4.799 -0.500 1.00 6.29 33 GLY B C 1
ATOM 511 O O . GLY B 1 34 ? -13.099 -4.787 -0.280 1.00 6.83 33 GLY B O 1
ATOM 512 N N . TYR B 1 35 ? -11.176 -3.711 -0.826 1.00 5.92 34 TYR B N 1
ATOM 513 C CA . TYR B 1 35 ? -11.828 -2.404 -0.902 1.00 5.37 34 TYR B CA 1
ATOM 514 C C . TYR B 1 35 ? -11.470 -1.783 -2.225 1.00 4.98 34 TYR B C 1
ATOM 515 O O . TYR B 1 35 ? -10.433 -2.049 -2.894 1.00 5.36 34 TYR B O 1
ATOM 524 N N . CYS B 1 36 ? -12.322 -0.865 -2.665 1.00 5.14 35 CYS B N 1
ATOM 525 C CA . CYS B 1 36 ? -12.115 -0.135 -3.902 1.00 4.94 35 CYS B CA 1
ATOM 526 C C . CYS B 1 36 ? -11.008 0.890 -3.740 1.00 5.54 35 CYS B C 1
ATOM 527 O O . CYS B 1 36 ? -10.773 1.382 -2.594 1.00 6.96 35 CYS B O 1
ATOM 530 N N A GLY B 1 37 ? -10.393 1.261 -4.823 0.50 5.61 36 GLY B N 1
ATOM 531 N N B GLY B 1 37 ? -10.372 1.246 -4.859 0.50 5.61 36 GLY B N 1
ATOM 532 C CA A GLY B 1 37 ? -9.436 2.339 -4.837 0.50 6.20 36 GLY B CA 1
ATOM 533 C CA B GLY B 1 37 ? -9.427 2.348 -4.852 0.50 6.20 36 GLY B CA 1
ATOM 534 C C A 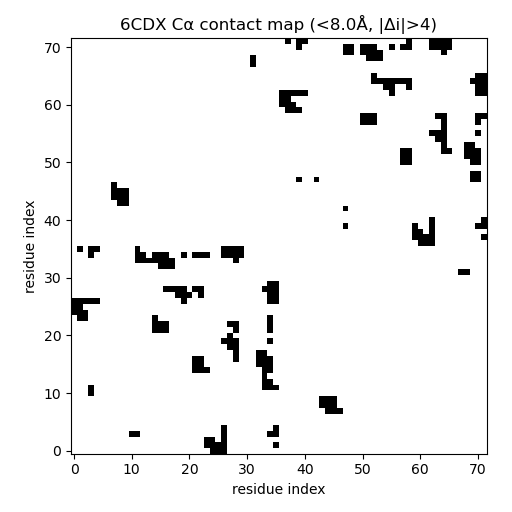GLY B 1 37 ? -9.371 3.043 -6.158 0.50 5.76 36 GLY B C 1
ATOM 535 C C B GLY B 1 37 ? -9.371 3.093 -6.164 0.50 5.76 36 GLY B C 1
ATOM 536 O O A GLY B 1 37 ? -9.864 2.515 -7.165 0.50 7.44 36 GLY B O 1
ATOM 537 O O B GLY B 1 37 ? -8.774 4.237 -6.191 0.50 7.44 36 GLY B O 1
#

GO terms:
  GO:0004867 serine-type endopeptidase inhibitor activity (F, IDA)

B-factor: mean 9.13, std 5.89, range [3.54, 41.53]

Radius of gyration: 13.08 Å; Cα contacts (8 Å, |Δi|>4): 156; chains: 2; bounding box: 19×23×38 Å

Secondary structure (DSSP, 8-state):
--TTTT-SBSGGGG-B-SSGGGSSTT--B-TTSBB-/--TTTT--BGGGGG-B-SSGGGSSTT--B-TTSBB-

Organism: Momordica cochinchinensis (NCBI:txid3674)

InterPro domains:
  IPR000737 Proteinase inhibitor I7, squash [PF00299] (7-34)
  IPR000737 Proteinase inhibitor I7, squash [PS00286] (8-27)
  IPR000737 Proteinase inhibitor I7, squash [cd00150] (8-34)
  IPR011052 Proteinase/amylase inhibitor domain superfamily [SSF57027] (2-34)

Solvent-accessible surface area: 4784 Å² total; per-residue (Å²): 98,24,118,11,107,87,84,107,59,38,3,22,36,144,57,111,2,162,136,80,102,58,17,32,78,73,6,77,25,127,89,48,16,29,0,22,116,12,111,7,106,74,100,102,53,65,24,11,30,140,66,168,13,227,167,79,83,73,16,36,68,92,11,105,26,124,94,27,28,14,8,24

Sequence (72 aa):
GCILNGRTDLGTLLFRCRRDSDCPGACICRGNGYCGGGCILNGRTDLGTLLFRCRRDSDCPGACICRGNGYCGG

Foldseek 3Di:
DAPPPPDDDVVQVVQFAPFQVSGPDNWTQDPVRTTD/DFPCPPDDDPVQQVQFDPAQVSGPPPWGQDPVRTID